Protein AF-A0A8T3VLT1-F1 (afdb_monomer_lite)

pLDDT: mean 76.07, std 15.2, range [39.31, 94.88]

Foldseek 3Di:
DDDDDDDDDDDPVRLVVVVVVLVVVVWDFPDDDPSDTDTHHDDDDPVVVVVVCVVVVVVVVVVVVPDDDDDDDDDDDPPDDDPPDPPPDDDDPDDQPDADPPFRHGHHPPDQAGPVPGHGPDDDPDDDDDDDDDDDDDDDDFDWDADPPPRDTHGLVDQADPVPRHGDCNDDD

InterPro domains:
  IPR025874 Double zinc ribbon [PF12773] (100-165)

Secondary structure (DSSP, 8-state):
---------SSHHHHHHHHHHHHHTTPEEEEEETTEEEEE-----HHHHHHHHHHHHHHHHHHHHTPPP---------S-----------------SEE-TTT--EE-TT-SB-TTT--B----------------------PEEEPTTT--EEETT-SB-TTT--B------

Radius of gyration: 40.89 Å; chains: 1; bounding box: 89×47×94 Å

Sequence (173 aa):
MGINLNVDTKNENEFNQQLQMYLAQGYSMQSNFNGTAILKKKSYSVGVLIILIIFFFPAAIIYYLLASDDVVTIRNINGQPSNNNTNVGATTTESFDSYCEECGHGLFKDSRFCPGCGRDLTEVEDEPIEMESEKTLPAVTEEIIKCKNCGTELSEEYRFCPECGEQLNTGDE

Structure (mmCIF, N/CA/C/O backbone):
data_AF-A0A8T3VLT1-F1
#
_entry.id   AF-A0A8T3VLT1-F1
#
loop_
_atom_site.group_PDB
_atom_site.id
_atom_site.type_symbol
_atom_site.label_atom_id
_atom_site.label_alt_id
_atom_site.label_comp_id
_atom_site.label_asym_id
_atom_site.label_entity_id
_atom_site.label_seq_id
_atom_site.pdbx_PDB_ins_code
_atom_site.Cartn_x
_atom_site.Cartn_y
_atom_site.Cartn_z
_atom_site.occupancy
_atom_site.B_iso_or_equiv
_atom_site.auth_seq_id
_atom_site.auth_comp_id
_atom_site.auth_asym_id
_atom_site.auth_atom_id
_atom_site.pdbx_PDB_model_num
ATOM 1 N N . MET A 1 1 ? -23.714 -8.192 18.622 1.00 53.28 1 MET A N 1
ATOM 2 C CA . MET A 1 1 ? -24.838 -8.089 19.577 1.00 53.28 1 MET A CA 1
ATOM 3 C C . MET A 1 1 ? -24.576 -6.868 20.443 1.00 53.28 1 MET A C 1
ATOM 5 O O . MET A 1 1 ? -23.484 -6.772 20.987 1.00 53.28 1 MET A O 1
ATOM 9 N N . GLY A 1 2 ? -25.483 -5.890 20.462 1.00 62.34 2 GLY A N 1
ATOM 10 C CA . GLY A 1 2 ? -25.355 -4.728 21.347 1.00 62.34 2 GLY A CA 1
ATOM 11 C C . GLY A 1 2 ? -25.834 -5.090 22.750 1.00 62.34 2 GLY A C 1
ATOM 12 O O . GLY A 1 2 ? -26.815 -5.815 22.880 1.00 62.34 2 GLY A O 1
ATOM 13 N N . ILE A 1 3 ? -25.141 -4.609 23.777 1.00 72.12 3 ILE A N 1
ATOM 14 C CA . ILE A 1 3 ? -25.589 -4.691 25.170 1.00 72.12 3 ILE A CA 1
ATOM 15 C C . ILE A 1 3 ? -26.290 -3.380 25.534 1.00 72.12 3 ILE A C 1
ATOM 17 O O . ILE A 1 3 ? -25.760 -2.307 25.253 1.00 72.12 3 ILE A O 1
ATOM 21 N N . ASN A 1 4 ? -27.480 -3.470 26.131 1.00 73.62 4 ASN A N 1
ATOM 22 C CA . ASN A 1 4 ? -28.168 -2.327 26.728 1.00 73.62 4 ASN A CA 1
ATOM 23 C C . ASN A 1 4 ? -27.850 -2.326 28.226 1.00 73.62 4 ASN A C 1
ATOM 25 O O . ASN A 1 4 ? -28.244 -3.247 28.937 1.00 73.62 4 ASN A O 1
ATOM 29 N N . LEU A 1 5 ? -27.105 -1.323 28.682 1.00 78.06 5 LEU A N 1
ATOM 30 C CA . LEU A 1 5 ? -26.783 -1.104 30.090 1.00 78.06 5 LEU A CA 1
ATOM 31 C C . LEU A 1 5 ? -27.583 0.098 30.585 1.00 78.06 5 LEU A C 1
ATOM 33 O O . LEU A 1 5 ? -27.527 1.155 29.959 1.00 78.06 5 LEU A O 1
ATOM 37 N N . ASN A 1 6 ? -28.305 -0.071 31.694 1.00 78.00 6 ASN A N 1
ATOM 38 C CA . ASN A 1 6 ? -28.915 1.038 32.420 1.00 78.00 6 ASN A CA 1
ATOM 39 C C . ASN A 1 6 ? -28.072 1.346 33.659 1.00 78.00 6 ASN A C 1
ATOM 41 O O . ASN A 1 6 ? -27.650 0.424 34.360 1.00 78.00 6 ASN A O 1
ATOM 45 N N . VAL A 1 7 ? -27.804 2.623 33.899 1.00 80.31 7 VAL A N 1
ATOM 46 C CA . VAL A 1 7 ? -26.933 3.093 34.975 1.00 80.31 7 VAL A CA 1
ATOM 47 C C . VAL A 1 7 ? -27.634 4.252 35.665 1.00 80.31 7 VAL A C 1
ATOM 49 O O . VAL A 1 7 ? -27.809 5.309 35.064 1.00 80.31 7 VAL A O 1
ATOM 52 N N . ASP A 1 8 ? -28.027 4.043 36.918 1.00 78.25 8 ASP A N 1
ATOM 53 C CA . ASP A 1 8 ? -28.727 5.042 37.721 1.00 78.25 8 ASP A CA 1
ATOM 54 C C . ASP A 1 8 ? -27.731 5.780 38.630 1.00 78.25 8 ASP A C 1
ATOM 56 O O . ASP A 1 8 ? -26.971 5.153 39.370 1.00 78.25 8 ASP A O 1
ATOM 60 N N . THR A 1 9 ? -27.743 7.114 38.603 1.00 76.06 9 THR A N 1
ATOM 61 C CA . THR A 1 9 ? -26.871 7.971 39.430 1.00 76.06 9 THR A CA 1
ATOM 62 C C . THR A 1 9 ? -27.694 8.787 40.415 1.00 76.06 9 THR A C 1
ATOM 64 O O . THR A 1 9 ? -28.759 9.290 40.057 1.00 76.06 9 THR A O 1
ATOM 67 N N . LYS A 1 10 ? -27.209 8.953 41.650 1.00 77.50 10 LYS A N 1
ATOM 68 C CA . LYS A 1 10 ? -27.974 9.623 42.720 1.00 77.50 10 LYS A CA 1
ATOM 69 C C . LYS A 1 10 ? -27.748 11.139 42.766 1.00 77.50 10 LYS A C 1
ATOM 71 O O . LYS A 1 10 ? -28.543 11.856 43.372 1.00 77.50 10 LYS A O 1
ATOM 76 N N . ASN A 1 11 ? -26.673 11.624 42.139 1.00 79.94 11 ASN A N 1
ATOM 77 C CA . ASN A 1 11 ? -26.186 12.998 42.255 1.00 79.94 11 ASN A CA 1
ATOM 78 C C . ASN A 1 11 ? -25.647 13.496 40.901 1.00 79.94 11 ASN A C 1
ATOM 80 O O . ASN A 1 11 ? -25.074 12.722 40.137 1.00 79.94 11 ASN A O 1
ATOM 84 N N . GLU A 1 12 ? -25.707 14.805 40.645 1.00 80.44 12 GLU A N 1
ATOM 85 C CA . GLU A 1 12 ? -25.235 15.392 39.377 1.00 80.44 12 GLU A CA 1
ATOM 86 C C . GLU A 1 12 ? -23.709 15.300 39.182 1.00 80.44 12 GLU A C 1
ATOM 88 O O . GLU A 1 12 ? -23.218 15.098 38.073 1.00 80.44 12 GLU A O 1
ATOM 93 N N . ASN A 1 13 ? -22.939 15.350 40.272 1.00 83.31 13 ASN A N 1
ATOM 94 C CA . ASN A 1 13 ? -21.488 15.144 40.218 1.00 83.31 13 ASN A CA 1
ATOM 95 C C . ASN A 1 13 ? -21.124 13.703 39.816 1.00 83.31 13 ASN A C 1
ATOM 97 O O . ASN A 1 13 ? -20.195 13.497 39.038 1.00 83.31 13 ASN A O 1
ATOM 101 N N . GLU A 1 14 ? -21.874 12.718 40.319 1.00 83.25 14 GLU A N 1
ATOM 102 C CA . GLU A 1 14 ? -21.673 11.294 40.020 1.00 83.25 14 GLU A CA 1
ATOM 103 C C . GLU A 1 14 ? -22.061 10.989 38.566 1.00 83.25 14 GLU A C 1
ATOM 105 O O . GLU A 1 14 ? -21.312 10.322 37.852 1.00 83.25 14 GLU A O 1
ATOM 110 N N . PHE A 1 15 ? -23.158 11.593 38.091 1.00 83.69 15 PHE A N 1
ATOM 111 C CA . PHE A 1 15 ? -23.566 11.569 36.686 1.00 83.69 15 PHE A CA 1
ATOM 112 C C . PHE A 1 15 ? -22.457 12.067 35.754 1.00 83.69 15 PHE A C 1
ATOM 114 O O . PHE A 1 15 ? -22.054 11.364 34.825 1.00 83.69 15 PHE A O 1
ATOM 121 N N . ASN A 1 16 ? -21.905 13.251 36.032 1.00 83.38 16 ASN A N 1
ATOM 122 C CA . ASN A 1 16 ? -20.854 13.839 35.205 1.00 83.38 16 ASN A CA 1
ATOM 123 C C . ASN A 1 16 ? -19.553 13.022 35.238 1.00 83.38 16 ASN A C 1
ATOM 125 O O . ASN A 1 16 ? -18.906 12.855 34.204 1.00 83.38 16 ASN A O 1
ATOM 129 N N . GLN A 1 17 ? -19.178 12.468 36.393 1.00 86.62 17 GLN A N 1
ATOM 130 C CA . GLN A 1 17 ? -17.991 11.618 36.511 1.00 86.62 17 GLN A CA 1
ATOM 131 C C . GLN A 1 17 ? -18.139 10.319 35.707 1.00 86.62 17 GLN A C 1
ATOM 133 O O . GLN A 1 17 ? -17.232 9.930 34.965 1.00 86.62 17 GLN A O 1
ATOM 138 N N . GLN A 1 18 ? -19.290 9.661 35.821 1.00 84.94 18 GLN A N 1
ATOM 139 C CA . GLN A 1 18 ? -19.550 8.404 35.131 1.00 84.94 18 GLN A CA 1
ATOM 140 C C . GLN A 1 18 ? -19.681 8.604 33.619 1.00 84.94 18 GLN A C 1
ATOM 142 O O . GLN A 1 18 ? -19.172 7.803 32.832 1.00 84.94 18 GLN A O 1
ATOM 147 N N . LEU A 1 19 ? -20.263 9.727 33.204 1.00 85.00 19 LEU A N 1
ATOM 148 C CA . LEU A 1 19 ? -20.313 10.133 31.810 1.00 85.00 19 LEU A CA 1
ATOM 149 C C . LEU A 1 19 ? -18.910 10.284 31.203 1.00 85.00 19 LEU A C 1
ATOM 151 O O . LEU A 1 19 ? -18.628 9.705 30.153 1.00 85.00 19 LEU A O 1
ATOM 155 N N . GLN A 1 20 ? -18.014 11.006 31.883 1.00 85.44 20 GLN A N 1
ATOM 156 C CA . GLN A 1 20 ? -16.623 11.171 31.446 1.00 85.44 20 GLN A CA 1
ATOM 157 C C . GLN A 1 20 ? -15.889 9.825 31.356 1.00 85.44 20 GLN A C 1
ATOM 159 O O . GLN A 1 20 ? -15.142 9.588 30.406 1.00 85.44 20 GLN A O 1
ATOM 164 N N . MET A 1 21 ? -16.152 8.902 32.287 1.00 86.50 21 MET A N 1
ATOM 165 C CA . MET A 1 21 ? -15.582 7.552 32.254 1.00 86.50 21 MET A CA 1
ATOM 166 C C . MET A 1 21 ? -16.024 6.765 31.009 1.00 86.50 21 MET A C 1
ATOM 168 O O . MET A 1 21 ? -15.190 6.144 30.348 1.00 86.50 21 MET A O 1
ATOM 172 N N . TYR A 1 22 ? -17.312 6.791 30.657 1.00 86.19 22 TYR A N 1
ATOM 173 C CA . TYR A 1 22 ? -17.805 6.101 29.460 1.00 86.19 22 TYR A CA 1
ATOM 174 C C . TYR A 1 22 ? -17.318 6.757 28.163 1.00 86.19 22 TYR A C 1
ATOM 176 O O . TYR A 1 22 ? -16.964 6.049 27.216 1.00 86.19 22 TYR A O 1
ATOM 184 N N . LEU A 1 23 ? -17.224 8.088 28.122 1.00 84.75 23 LEU A N 1
ATOM 185 C CA . LEU A 1 23 ? -16.618 8.802 26.995 1.00 84.75 23 LEU A CA 1
ATOM 186 C C . LEU A 1 23 ? -15.147 8.398 26.802 1.00 84.75 23 LEU A C 1
ATOM 188 O O . LEU A 1 23 ? -14.741 8.079 25.684 1.00 84.75 23 LEU A O 1
ATOM 192 N N . ALA A 1 24 ? -14.374 8.292 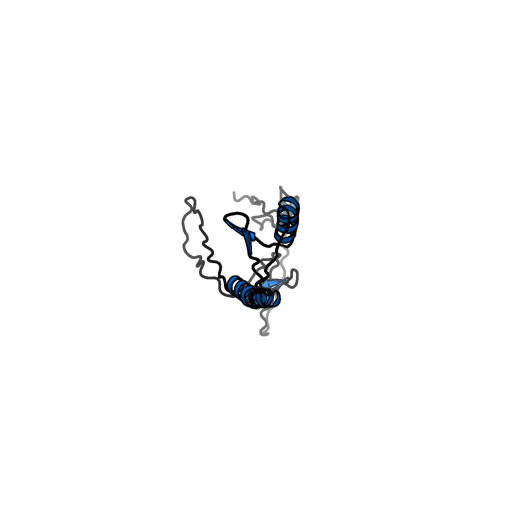27.889 1.00 85.62 24 ALA A N 1
ATOM 193 C CA . ALA A 1 24 ? -12.986 7.821 27.851 1.00 85.62 24 ALA A CA 1
ATOM 194 C C . ALA A 1 24 ? -12.854 6.364 27.362 1.00 85.62 24 ALA A C 1
ATOM 196 O O . ALA A 1 24 ? -11.857 5.998 26.744 1.00 85.62 24 ALA A O 1
ATOM 197 N N . GLN A 1 25 ? -13.879 5.530 27.563 1.00 85.50 25 GLN A N 1
ATOM 198 C CA . GLN A 1 25 ? -13.939 4.163 27.026 1.00 85.50 25 GLN A CA 1
ATOM 199 C C . GLN A 1 25 ? -14.332 4.101 25.536 1.00 85.50 25 GLN A C 1
ATOM 201 O O . GLN A 1 25 ? -14.501 3.003 24.985 1.00 85.50 25 GLN A O 1
ATOM 206 N N . GLY A 1 26 ? -14.488 5.251 24.874 1.00 82.69 26 GLY A N 1
ATOM 207 C CA . GLY A 1 26 ? -14.815 5.357 23.454 1.00 82.69 26 GLY A CA 1
ATOM 208 C C . GLY A 1 26 ? -16.308 5.238 23.145 1.00 82.69 26 GLY A C 1
ATOM 209 O O . GLY A 1 26 ? -16.671 4.919 22.010 1.00 82.69 26 GLY A O 1
ATOM 210 N N . TYR A 1 27 ? -17.184 5.449 24.132 1.00 85.69 27 TYR A N 1
ATOM 211 C CA . TYR A 1 27 ? -18.596 5.694 23.852 1.00 85.69 27 TYR A CA 1
ATOM 212 C C . TYR A 1 27 ? -18.765 7.131 23.351 1.00 85.69 27 TYR A C 1
ATOM 214 O O . TYR A 1 27 ? -18.114 8.050 23.831 1.00 85.69 27 TYR A O 1
ATOM 222 N N . SER A 1 28 ? -19.648 7.329 22.379 1.00 80.50 28 SER A N 1
ATOM 223 C CA . SER A 1 28 ? -20.025 8.650 21.868 1.00 80.50 28 SER A CA 1
ATOM 224 C C . SER A 1 28 ? -21.391 9.057 22.423 1.00 80.50 28 SER A C 1
ATOM 226 O O . SER A 1 28 ? -22.283 8.213 22.537 1.00 80.50 28 SER A O 1
ATOM 228 N N . MET A 1 29 ? -21.552 10.332 22.782 1.00 75.56 29 MET A N 1
ATOM 229 C CA . MET A 1 29 ? -22.831 10.910 23.213 1.00 75.56 29 MET A CA 1
ATOM 230 C C . MET A 1 29 ? -23.750 11.120 22.008 1.00 75.56 29 MET A C 1
ATOM 232 O O . MET A 1 29 ? -23.364 11.808 21.065 1.00 75.56 29 MET A O 1
ATOM 236 N N . GLN A 1 30 ? -24.953 10.536 22.029 1.00 69.50 30 GLN A N 1
ATOM 237 C CA . GLN A 1 30 ? -25.902 10.633 20.910 1.00 69.50 30 GLN A CA 1
ATOM 238 C C . GLN A 1 30 ? -26.943 11.756 21.090 1.00 69.50 30 GLN A C 1
ATOM 240 O O . GLN A 1 30 ? -27.354 12.353 20.100 1.00 69.50 30 GLN A O 1
ATOM 245 N N . SER A 1 31 ? -27.343 12.072 22.328 1.00 62.34 31 SER A N 1
ATOM 246 C CA . SER A 1 31 ? -28.220 13.206 22.678 1.00 62.34 31 SER A CA 1
ATOM 247 C C . SER A 1 31 ? -28.338 13.358 24.201 1.00 62.34 31 SER A C 1
ATOM 249 O O . SER A 1 31 ? -28.307 12.347 24.905 1.00 62.34 31 SER A O 1
ATOM 251 N N . ASN A 1 32 ? -28.527 14.586 24.699 1.00 58.38 32 ASN A N 1
ATOM 252 C CA . ASN A 1 32 ? -28.868 14.870 26.098 1.00 58.38 32 ASN A CA 1
ATOM 253 C C . ASN A 1 32 ? -30.334 15.323 26.167 1.00 58.38 32 ASN A C 1
ATOM 255 O O . ASN A 1 32 ? -30.684 16.352 25.592 1.00 58.38 32 ASN A O 1
ATOM 259 N N . PHE A 1 33 ? -31.181 14.549 26.841 1.00 57.59 33 PHE A N 1
ATOM 260 C CA . PHE A 1 33 ? -32.552 14.944 27.159 1.00 57.59 33 PHE A CA 1
ATOM 261 C C . PHE A 1 33 ? -32.734 14.849 28.677 1.00 57.59 33 PHE A C 1
ATOM 263 O O . PHE A 1 33 ? -32.567 13.768 29.241 1.00 57.59 33 PHE A O 1
ATOM 270 N N . ASN A 1 34 ? -33.068 15.970 29.330 1.00 57.47 34 ASN A N 1
ATOM 271 C CA . ASN A 1 34 ? -33.503 16.049 30.734 1.00 57.47 34 ASN A CA 1
ATOM 272 C C . ASN A 1 34 ? -32.755 15.110 31.707 1.00 57.47 34 ASN A C 1
ATOM 274 O O . ASN A 1 34 ? -33.374 14.293 32.383 1.00 57.47 34 ASN A O 1
ATOM 278 N N . GLY A 1 35 ? -31.423 15.207 31.769 1.00 68.62 35 GLY A N 1
ATOM 279 C CA . GLY A 1 35 ? -30.624 14.455 32.747 1.00 68.62 35 GLY A CA 1
ATOM 280 C C . GLY A 1 35 ? -30.362 12.986 32.393 1.00 68.62 35 GLY A C 1
ATOM 281 O O . GLY A 1 35 ? -29.819 12.256 33.215 1.00 68.62 35 GLY A O 1
ATOM 282 N N . THR A 1 36 ? -30.692 12.542 31.174 1.00 69.31 36 THR A N 1
ATOM 283 C CA . THR A 1 36 ? -30.314 11.216 30.656 1.00 69.31 36 THR A CA 1
ATOM 284 C C . THR A 1 36 ? -29.321 11.349 29.499 1.00 69.31 36 THR A C 1
ATOM 286 O O . THR A 1 36 ? -29.562 12.070 28.527 1.00 69.31 36 THR A O 1
ATOM 289 N N . ALA A 1 37 ? -28.177 10.664 29.605 1.00 76.56 37 ALA A N 1
ATOM 290 C CA . ALA A 1 37 ? -27.141 10.625 28.574 1.00 76.56 37 ALA A CA 1
ATOM 291 C C . ALA A 1 37 ? -27.137 9.262 27.870 1.00 76.56 37 ALA A C 1
ATOM 293 O O . ALA A 1 37 ? -26.837 8.237 28.481 1.00 76.56 37 ALA A O 1
ATOM 294 N N . ILE A 1 38 ? -27.444 9.247 26.568 1.00 77.88 38 ILE A N 1
ATOM 295 C CA . ILE A 1 38 ? -27.388 8.028 25.750 1.00 77.88 38 ILE A CA 1
ATOM 296 C C . ILE A 1 38 ? -25.994 7.909 25.130 1.00 77.88 38 ILE A C 1
ATOM 298 O O . ILE A 1 38 ? -25.588 8.724 24.296 1.00 77.88 38 ILE A O 1
ATOM 302 N N . LEU A 1 39 ? -25.274 6.864 25.534 1.00 81.56 39 LEU A N 1
ATOM 303 C CA . LEU A 1 39 ? -23.901 6.570 25.136 1.00 81.56 39 LEU A CA 1
ATOM 304 C C . LEU A 1 39 ? -23.877 5.382 24.166 1.00 81.56 39 LEU A C 1
ATOM 306 O O . LEU A 1 39 ? -24.342 4.292 24.493 1.00 81.56 39 LEU A O 1
ATOM 310 N N . LYS A 1 40 ? -23.296 5.561 22.974 1.00 81.44 40 LYS A N 1
ATOM 311 C CA . LYS A 1 40 ? -23.188 4.507 21.951 1.00 81.44 40 LYS A CA 1
ATOM 312 C C . LYS A 1 40 ? -21.734 4.258 21.569 1.00 81.44 40 LYS A C 1
ATOM 314 O O . LYS A 1 40 ? -21.032 5.180 21.154 1.00 81.44 40 LYS A O 1
ATOM 319 N N . LYS A 1 41 ? -21.294 3.001 21.639 1.00 83.19 41 LYS A N 1
ATOM 320 C CA . LYS A 1 41 ? -19.976 2.552 21.166 1.00 83.19 41 LYS A CA 1
ATOM 321 C C . LYS A 1 41 ? -20.145 1.637 19.958 1.00 83.19 41 LYS A C 1
ATOM 323 O O . LYS A 1 41 ? -20.906 0.672 20.008 1.00 83.19 41 LYS A O 1
ATOM 328 N N . LYS A 1 42 ? -19.444 1.933 18.861 1.00 81.75 42 LYS A N 1
ATOM 329 C CA . LYS A 1 42 ? -19.347 1.017 17.717 1.00 81.75 42 LYS A CA 1
ATOM 330 C C . LYS A 1 42 ? -18.272 -0.023 18.027 1.00 81.75 42 LYS A C 1
ATOM 332 O O . LYS A 1 42 ? -17.096 0.314 18.106 1.00 81.75 42 LYS A O 1
ATOM 337 N N . SER A 1 43 ? -18.672 -1.274 18.205 1.00 78.31 43 SER A N 1
ATOM 338 C CA . SER A 1 43 ? -17.765 -2.410 18.368 1.00 78.31 43 SER A CA 1
ATOM 339 C C . SER A 1 43 ? -17.586 -3.118 17.026 1.00 78.31 43 SER A C 1
ATOM 341 O O . SER A 1 43 ? -18.430 -3.904 16.602 1.00 78.31 43 SER A O 1
ATOM 343 N N . TYR A 1 44 ? -16.488 -2.812 16.337 1.00 83.12 44 TYR A N 1
ATOM 344 C CA . TYR A 1 44 ? -16.047 -3.570 15.168 1.00 83.12 44 TYR A CA 1
ATOM 345 C C . TYR A 1 44 ? -15.251 -4.799 15.623 1.00 83.12 44 TYR A C 1
ATOM 347 O O . TYR A 1 44 ? -14.469 -4.729 16.571 1.00 83.12 44 TYR A O 1
ATOM 355 N N . SER A 1 45 ? -15.455 -5.939 14.961 1.00 87.69 45 SER A N 1
ATOM 356 C CA . SER A 1 45 ? -14.634 -7.126 15.206 1.00 87.69 45 SER A CA 1
ATOM 357 C C . SER A 1 45 ? -13.283 -6.936 14.530 1.00 87.69 45 SER A C 1
ATOM 359 O O . SER A 1 45 ? -13.218 -6.806 13.306 1.00 87.69 45 SER A O 1
ATOM 361 N N . VAL A 1 46 ? -12.208 -6.943 15.320 1.00 88.44 46 VAL A N 1
ATOM 362 C CA . VAL A 1 46 ? -10.835 -6.834 14.804 1.00 88.44 46 VAL A CA 1
ATOM 363 C C . VAL A 1 46 ? -10.553 -7.945 13.787 1.00 88.44 46 VAL A C 1
ATOM 365 O O . VAL A 1 46 ? -9.945 -7.681 12.757 1.00 88.44 46 VAL A O 1
ATOM 368 N N . GLY A 1 47 ? -11.083 -9.155 14.003 1.00 92.38 47 GLY A N 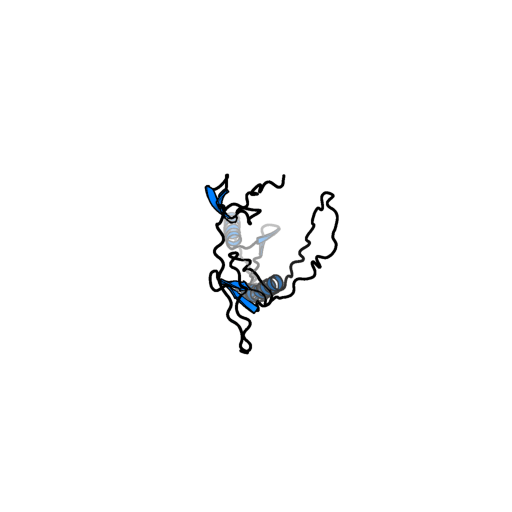1
ATOM 369 C CA . GLY A 1 47 ? -10.952 -10.258 13.047 1.00 92.38 47 GLY A CA 1
ATOM 370 C C . GLY A 1 47 ? -11.595 -9.960 11.689 1.00 92.38 47 GLY A C 1
ATOM 371 O O . GLY A 1 47 ? -10.999 -10.242 10.656 1.00 92.38 47 GLY A O 1
ATOM 372 N N . VAL A 1 48 ? -12.770 -9.320 11.669 1.00 91.00 48 VAL A N 1
ATOM 373 C CA . VAL A 1 48 ? -13.431 -8.919 10.412 1.00 91.00 48 VAL A CA 1
ATOM 374 C C . VAL A 1 48 ? -12.623 -7.839 9.696 1.00 91.00 48 VAL A C 1
ATOM 376 O O . VAL A 1 48 ? -12.464 -7.901 8.481 1.00 91.00 48 VAL A O 1
ATOM 379 N N . LEU A 1 49 ? -12.064 -6.882 10.440 1.00 91.38 49 LEU A N 1
ATOM 380 C CA . LEU A 1 49 ? -11.204 -5.843 9.873 1.00 91.38 49 LEU A CA 1
ATOM 381 C C . LEU A 1 49 ? -9.944 -6.445 9.231 1.00 91.38 49 LEU A C 1
ATOM 383 O O . LEU A 1 49 ? -9.593 -6.069 8.116 1.00 91.38 49 LEU A O 1
ATOM 387 N N . ILE A 1 50 ? -9.313 -7.424 9.886 1.00 93.50 50 ILE A N 1
ATOM 388 C CA . ILE A 1 50 ? -8.148 -8.138 9.345 1.00 93.50 50 ILE A CA 1
ATOM 389 C C . ILE A 1 50 ? -8.513 -8.898 8.065 1.00 93.50 50 ILE A C 1
ATOM 391 O O . ILE A 1 50 ? -7.781 -8.808 7.086 1.00 93.50 50 ILE A O 1
ATOM 395 N N . ILE A 1 51 ? -9.652 -9.599 8.035 1.00 93.75 51 ILE A N 1
ATOM 396 C CA . ILE A 1 51 ? -10.111 -10.328 6.839 1.00 93.75 51 ILE A CA 1
ATOM 397 C C . ILE A 1 51 ? -10.324 -9.373 5.660 1.00 93.75 51 ILE A C 1
ATOM 399 O O . ILE A 1 51 ? -9.917 -9.685 4.543 1.00 93.75 51 ILE A O 1
ATOM 403 N N . LEU A 1 52 ? -10.913 -8.196 5.899 1.00 92.31 52 LEU A N 1
ATOM 404 C CA . LEU A 1 52 ? -11.069 -7.186 4.852 1.00 92.31 52 LEU A CA 1
ATOM 405 C C . LEU A 1 52 ? -9.704 -6.724 4.332 1.00 92.31 52 LEU A C 1
ATOM 407 O O . LEU A 1 52 ? -9.487 -6.721 3.127 1.00 92.31 52 LEU A O 1
ATOM 411 N N . ILE A 1 53 ? -8.745 -6.417 5.206 1.00 93.25 53 ILE A N 1
ATOM 412 C CA . ILE A 1 53 ? -7.399 -6.034 4.755 1.00 93.25 53 ILE A CA 1
ATOM 413 C C . ILE A 1 53 ? -6.755 -7.171 3.949 1.00 93.25 53 ILE A C 1
ATOM 415 O O . ILE A 1 53 ? -6.271 -6.929 2.852 1.00 93.25 53 ILE A O 1
ATOM 419 N N . ILE A 1 54 ? -6.811 -8.416 4.424 1.00 94.88 54 ILE A N 1
ATOM 420 C CA . ILE A 1 54 ? -6.217 -9.570 3.729 1.00 94.88 54 ILE A CA 1
ATOM 421 C C . ILE A 1 54 ? -6.869 -9.830 2.371 1.00 94.88 54 ILE A C 1
ATOM 423 O O . ILE A 1 54 ? -6.201 -10.354 1.495 1.00 94.88 54 ILE A O 1
ATOM 427 N N . PHE A 1 55 ? -8.137 -9.488 2.162 1.00 92.56 55 PHE A N 1
ATOM 428 C CA . PHE A 1 55 ? -8.786 -9.687 0.865 1.00 92.56 55 PHE A CA 1
ATOM 429 C C . PHE A 1 55 ? -8.526 -8.523 -0.101 1.00 92.56 55 PHE A C 1
ATOM 431 O O . PHE A 1 55 ? -8.222 -8.729 -1.274 1.00 92.56 55 PHE A O 1
ATOM 438 N N . PHE A 1 56 ? -8.603 -7.289 0.398 1.00 93.50 56 PHE A N 1
ATOM 439 C CA . PHE A 1 56 ? -8.487 -6.088 -0.428 1.00 93.50 56 PHE A CA 1
ATOM 440 C C . PHE A 1 56 ? -7.037 -5.696 -0.729 1.00 93.50 56 PHE A C 1
ATOM 442 O O . PHE A 1 56 ? -6.761 -5.194 -1.814 1.00 93.50 56 PHE A O 1
ATOM 449 N N . PHE A 1 57 ? -6.100 -5.944 0.186 1.00 94.44 57 PHE A N 1
ATOM 450 C CA . PHE A 1 57 ? -4.686 -5.619 -0.006 1.00 94.44 57 PHE A CA 1
ATOM 451 C C . PHE A 1 57 ? -4.025 -6.419 -1.145 1.00 94.44 57 PHE A C 1
ATOM 453 O O . PHE A 1 57 ? -3.422 -5.792 -2.012 1.00 94.44 57 PHE A O 1
ATOM 460 N N . PRO A 1 58 ? -4.168 -7.758 -1.248 1.00 94.69 58 PRO A N 1
ATOM 461 C CA . PRO A 1 58 ? -3.635 -8.496 -2.389 1.00 94.69 58 PRO A CA 1
ATOM 462 C C . PRO A 1 58 ? -4.373 -8.158 -3.682 1.00 94.69 58 PRO A C 1
ATOM 464 O O . PRO A 1 58 ? -3.728 -8.075 -4.716 1.00 94.69 58 PRO A O 1
ATOM 467 N N . ALA A 1 59 ? -5.684 -7.895 -3.645 1.00 93.31 59 ALA A N 1
ATOM 468 C CA . ALA A 1 59 ? -6.413 -7.444 -4.831 1.00 93.31 59 ALA A CA 1
ATOM 469 C C . ALA A 1 59 ? -5.886 -6.091 -5.344 1.00 93.31 59 ALA A C 1
ATOM 471 O O . ALA A 1 59 ? -5.698 -5.925 -6.545 1.00 93.31 59 ALA A O 1
ATOM 472 N N . ALA A 1 60 ? -5.587 -5.149 -4.442 1.00 94.06 60 ALA A N 1
ATOM 473 C CA . ALA A 1 60 ? -4.986 -3.862 -4.786 1.00 94.06 60 ALA A CA 1
ATOM 474 C C . ALA A 1 60 ? -3.554 -4.012 -5.321 1.00 94.06 60 ALA A C 1
ATOM 476 O O . ALA A 1 60 ? -3.198 -3.354 -6.295 1.00 94.06 60 ALA A O 1
ATOM 477 N N . ILE A 1 61 ? -2.750 -4.902 -4.725 1.00 94.44 61 ILE A N 1
ATOM 478 C CA . ILE A 1 61 ? -1.405 -5.222 -5.224 1.00 94.44 61 ILE A CA 1
ATOM 479 C C . ILE A 1 61 ? -1.489 -5.821 -6.629 1.00 94.44 61 ILE A C 1
ATOM 481 O O . ILE A 1 61 ? -0.796 -5.355 -7.524 1.00 94.44 61 ILE A O 1
ATOM 485 N N . ILE A 1 62 ? -2.355 -6.813 -6.844 1.00 94.12 62 ILE A N 1
ATOM 486 C CA . ILE A 1 62 ? -2.550 -7.443 -8.156 1.00 94.12 62 ILE A CA 1
ATOM 487 C C . ILE A 1 62 ? -3.015 -6.405 -9.181 1.00 94.12 62 ILE A C 1
ATOM 489 O O . ILE A 1 62 ? -2.482 -6.365 -10.282 1.00 94.12 62 ILE A O 1
ATOM 493 N N . TYR A 1 63 ? -3.959 -5.533 -8.819 1.00 94.44 63 TYR A N 1
ATOM 494 C CA . TYR A 1 63 ? -4.412 -4.441 -9.682 1.00 94.44 63 TYR A CA 1
ATOM 495 C C . TYR A 1 63 ? -3.267 -3.501 -10.082 1.00 94.44 63 TYR A C 1
ATOM 497 O O . TYR A 1 63 ? -3.149 -3.153 -11.251 1.00 94.44 63 TYR A O 1
ATOM 505 N N . TYR A 1 64 ? -2.408 -3.121 -9.131 1.00 93.81 64 TYR A N 1
ATOM 506 C CA . TYR A 1 64 ? -1.251 -2.269 -9.405 1.00 93.81 64 TYR A CA 1
ATOM 507 C C . TYR A 1 64 ? -0.212 -2.969 -10.289 1.00 93.81 64 TYR A C 1
ATOM 509 O O . TYR A 1 64 ? 0.307 -2.359 -11.212 1.00 93.81 64 TYR A O 1
ATOM 517 N N . LEU A 1 65 ? 0.053 -4.258 -10.055 1.00 92.88 65 LEU A N 1
ATOM 518 C CA . LEU A 1 65 ? 0.970 -5.048 -10.886 1.00 92.88 65 LEU A CA 1
ATOM 519 C C . LEU A 1 65 ? 0.442 -5.290 -12.307 1.00 92.88 65 LEU A C 1
ATOM 521 O O . LEU A 1 65 ? 1.231 -5.520 -13.215 1.00 92.88 65 LEU A O 1
ATOM 525 N N . LEU A 1 66 ? -0.878 -5.262 -12.497 1.00 92.75 66 LEU A N 1
ATOM 526 C CA . LEU A 1 66 ? -1.519 -5.359 -13.810 1.00 92.75 66 LEU A CA 1
ATOM 527 C C . LEU A 1 66 ? -1.668 -3.998 -14.506 1.00 92.75 66 LEU A C 1
ATOM 529 O O . LEU A 1 66 ? -2.122 -3.954 -15.651 1.00 92.75 66 LEU A O 1
ATOM 533 N N . ALA A 1 67 ? -1.316 -2.893 -13.843 1.00 90.94 67 ALA A N 1
ATOM 534 C CA . ALA A 1 67 ? -1.316 -1.586 -14.479 1.00 90.94 67 ALA A CA 1
ATOM 535 C C . ALA A 1 67 ? -0.243 -1.564 -15.578 1.00 90.94 67 ALA A C 1
ATOM 537 O O . ALA A 1 67 ? 0.911 -1.907 -15.340 1.00 90.94 67 ALA A O 1
ATOM 538 N N . SER A 1 68 ? -0.647 -1.207 -16.796 1.00 87.38 68 SER A N 1
ATOM 539 C CA . SER A 1 68 ? 0.260 -1.030 -17.932 1.00 87.38 68 SER A CA 1
ATOM 540 C C . SER A 1 68 ? 0.568 0.454 -18.108 1.00 87.38 68 SER A C 1
ATOM 542 O O . SER A 1 68 ? -0.336 1.281 -17.976 1.00 87.38 68 SER A O 1
ATOM 544 N N . ASP A 1 69 ? 1.825 0.776 -18.408 1.00 84.25 69 ASP A N 1
ATOM 545 C CA . ASP A 1 69 ? 2.278 2.150 -18.618 1.00 84.25 69 ASP A CA 1
ATOM 546 C C . ASP A 1 69 ? 2.220 2.523 -20.108 1.00 84.25 69 ASP A C 1
ATOM 548 O O . ASP A 1 69 ? 2.911 1.930 -20.938 1.00 84.25 69 ASP A O 1
ATOM 552 N N . ASP A 1 70 ? 1.432 3.545 -20.448 1.00 83.81 70 ASP A N 1
ATOM 553 C CA . ASP A 1 70 ? 1.413 4.133 -21.790 1.00 83.81 70 ASP A CA 1
ATOM 554 C C . ASP A 1 70 ? 2.526 5.185 -21.910 1.00 83.81 70 ASP A C 1
ATOM 556 O O . ASP A 1 70 ? 2.429 6.296 -21.379 1.00 83.81 70 ASP A O 1
ATOM 560 N N . VAL A 1 71 ? 3.604 4.853 -22.624 1.00 79.31 71 VAL A N 1
ATOM 561 C CA . VAL A 1 71 ? 4.716 5.780 -22.883 1.00 79.31 71 VAL A CA 1
ATOM 562 C C . VAL A 1 71 ? 4.535 6.500 -24.221 1.00 79.31 71 VAL A C 1
ATOM 564 O O . VAL A 1 71 ? 4.505 5.887 -25.285 1.00 79.31 71 VAL A O 1
ATOM 567 N N . VAL A 1 72 ? 4.446 7.833 -24.184 1.00 86.81 72 VAL A N 1
ATOM 568 C CA . VAL A 1 72 ? 4.378 8.684 -25.384 1.00 86.81 72 VAL A CA 1
ATOM 569 C C . VAL A 1 72 ? 5.709 9.407 -25.567 1.00 86.81 72 VAL A C 1
ATOM 571 O O . VAL A 1 72 ? 6.068 10.286 -24.784 1.00 86.81 72 VAL A O 1
ATOM 574 N N . THR A 1 73 ? 6.445 9.071 -26.626 1.00 76.88 73 THR A N 1
ATOM 575 C CA . THR A 1 73 ? 7.706 9.743 -26.968 1.00 76.88 73 THR A CA 1
ATOM 576 C C . THR A 1 73 ? 7.461 10.887 -27.950 1.00 76.88 73 THR A C 1
ATOM 578 O O . THR A 1 73 ? 7.203 10.655 -29.131 1.00 76.88 73 THR A O 1
ATOM 581 N N . ILE A 1 74 ? 7.576 12.133 -27.485 1.00 83.44 74 ILE A N 1
ATOM 582 C CA . ILE A 1 74 ? 7.503 13.330 -28.337 1.00 83.44 74 ILE A CA 1
ATOM 583 C C . ILE A 1 74 ? 8.931 13.766 -28.671 1.00 83.44 74 ILE A C 1
ATOM 585 O O . ILE A 1 74 ? 9.705 14.101 -27.776 1.00 83.44 74 ILE A O 1
ATOM 589 N N . ARG A 1 75 ? 9.295 13.776 -29.957 1.00 77.62 75 ARG A N 1
ATOM 590 C CA . ARG A 1 75 ? 10.597 14.283 -30.421 1.00 77.62 75 ARG A CA 1
ATOM 591 C C . ARG A 1 75 ? 10.400 15.623 -31.122 1.00 77.62 75 ARG A C 1
ATOM 593 O O . ARG A 1 75 ? 9.565 15.737 -32.014 1.00 77.62 75 ARG A O 1
ATOM 600 N N . ASN A 1 76 ? 11.173 16.629 -30.719 1.00 75.38 76 ASN A N 1
ATOM 601 C CA . ASN A 1 76 ? 11.219 17.919 -31.398 1.00 75.38 76 ASN A CA 1
ATOM 602 C C . ASN A 1 76 ? 12.269 17.859 -32.518 1.00 75.38 76 ASN A C 1
ATOM 604 O O . ASN A 1 76 ? 13.463 17.742 -32.248 1.00 75.38 76 ASN A O 1
ATOM 608 N N . ILE A 1 77 ? 11.816 17.934 -33.769 1.00 73.62 77 ILE A N 1
ATOM 609 C CA . ILE A 1 77 ? 12.678 18.099 -34.938 1.00 73.62 77 ILE A CA 1
ATOM 610 C C . ILE A 1 77 ? 12.785 19.592 -35.258 1.00 73.62 77 ILE A C 1
ATOM 612 O O . ILE A 1 77 ? 11.988 20.140 -36.014 1.00 73.62 77 ILE A O 1
ATOM 616 N N . ASN A 1 78 ? 13.770 20.272 -34.670 1.00 67.25 78 ASN A N 1
ATOM 617 C CA . ASN A 1 78 ? 14.065 21.675 -34.973 1.00 67.25 78 ASN A CA 1
ATOM 618 C C . ASN A 1 78 ? 14.622 21.820 -36.411 1.00 67.25 78 ASN A C 1
ATOM 620 O O . ASN A 1 78 ? 15.807 22.069 -36.604 1.00 67.25 78 ASN A O 1
ATOM 624 N N . GLY A 1 79 ? 13.774 21.636 -37.429 1.00 67.56 79 GLY A N 1
ATOM 625 C CA . GLY A 1 79 ? 14.035 22.005 -38.825 1.00 67.56 79 GLY A CA 1
ATOM 626 C C . GLY A 1 79 ? 15.027 21.147 -39.622 1.00 67.56 79 GLY A C 1
ATOM 627 O O . GLY A 1 79 ? 15.438 21.579 -40.695 1.00 67.56 79 GLY A O 1
ATOM 628 N N . GLN A 1 80 ? 15.416 19.955 -39.158 1.00 55.94 80 GLN A N 1
ATOM 629 C CA . GLN A 1 80 ? 16.341 19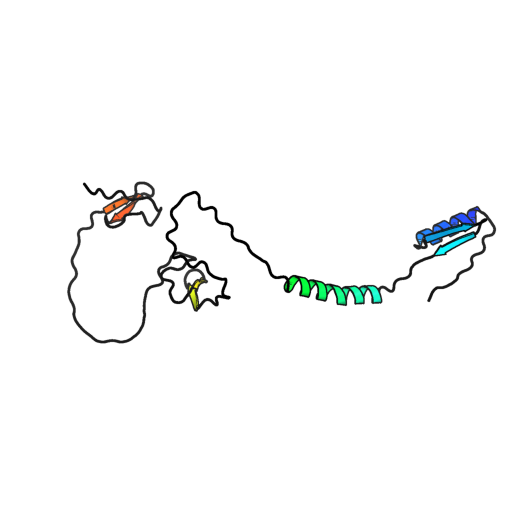.071 -39.889 1.00 55.94 80 GLN A CA 1
ATOM 630 C C . GLN A 1 80 ? 15.581 18.148 -40.873 1.00 55.94 80 GLN A C 1
ATOM 632 O O . GLN A 1 80 ? 14.509 17.651 -40.513 1.00 55.94 80 GLN A O 1
ATOM 637 N N . PRO A 1 81 ? 16.076 17.917 -42.110 1.00 56.81 81 PRO A N 1
ATOM 638 C CA . PRO A 1 81 ? 15.344 17.166 -43.128 1.00 56.81 81 PRO A CA 1
ATOM 639 C C . PRO A 1 81 ? 15.182 15.694 -42.734 1.00 56.81 81 PRO A C 1
ATOM 641 O O . PRO A 1 81 ? 16.134 15.025 -42.343 1.00 56.81 81 PRO A O 1
ATOM 644 N N . SER A 1 82 ? 13.948 15.206 -42.849 1.00 60.88 82 SER A N 1
ATOM 645 C CA . SER A 1 82 ? 13.550 13.832 -42.556 1.00 60.88 82 SER A CA 1
ATOM 646 C C . SER A 1 82 ? 14.018 12.908 -43.690 1.00 60.88 82 SER A C 1
ATOM 648 O O . SER A 1 82 ? 13.416 12.880 -44.764 1.00 60.88 82 SER A O 1
ATOM 650 N N . ASN A 1 83 ? 15.119 12.178 -43.491 1.00 60.75 83 ASN A N 1
ATOM 651 C CA . ASN A 1 83 ? 15.425 10.987 -44.281 1.00 60.75 83 ASN A CA 1
ATOM 652 C C . ASN A 1 83 ? 14.705 9.792 -43.639 1.00 60.75 83 ASN A C 1
ATOM 654 O O . ASN A 1 83 ? 15.141 9.197 -42.655 1.00 60.75 83 ASN A O 1
ATOM 658 N N . ASN A 1 84 ? 13.518 9.525 -44.175 1.00 65.69 84 ASN A N 1
ATOM 659 C CA . ASN A 1 84 ? 12.541 8.579 -43.653 1.00 65.69 84 ASN A CA 1
ATOM 660 C C . ASN A 1 84 ? 12.956 7.133 -43.935 1.00 65.69 84 ASN A C 1
ATOM 662 O O . ASN A 1 84 ? 12.496 6.534 -44.905 1.00 65.69 84 ASN A O 1
ATOM 666 N N . ASN A 1 85 ? 13.792 6.555 -43.080 1.00 62.41 85 ASN A N 1
ATOM 667 C CA . ASN A 1 85 ? 14.007 5.107 -43.063 1.00 62.41 85 ASN A CA 1
ATOM 668 C C . ASN A 1 85 ? 14.466 4.577 -41.699 1.00 62.41 85 ASN A C 1
ATOM 670 O O . ASN A 1 85 ? 15.119 3.543 -41.607 1.00 62.41 85 ASN A O 1
ATOM 674 N N . THR A 1 86 ? 14.044 5.225 -40.614 1.00 55.84 86 THR A N 1
ATOM 675 C CA . THR A 1 86 ? 14.075 4.599 -39.289 1.00 55.84 86 THR A CA 1
ATOM 676 C C . THR A 1 86 ? 12.651 4.222 -38.908 1.00 55.84 86 THR A C 1
ATOM 678 O O . THR A 1 86 ? 11.878 5.050 -38.427 1.00 55.84 86 THR A O 1
ATOM 681 N N . ASN A 1 87 ? 12.295 2.964 -39.170 1.00 58.94 87 ASN A N 1
ATOM 682 C CA . ASN A 1 87 ? 11.114 2.330 -38.598 1.00 58.94 87 ASN A CA 1
ATOM 683 C C . ASN A 1 87 ? 11.310 2.267 -37.079 1.00 58.94 87 ASN A C 1
ATOM 685 O O . ASN A 1 87 ? 11.841 1.296 -36.555 1.00 58.94 87 ASN A O 1
ATOM 689 N N . VAL A 1 88 ? 10.916 3.322 -36.365 1.00 59.78 88 VAL A N 1
ATOM 690 C CA . VAL A 1 88 ? 10.798 3.289 -34.903 1.00 59.78 88 VAL A CA 1
ATOM 691 C C . VAL A 1 88 ? 9.437 2.674 -34.595 1.00 59.78 88 VAL A C 1
ATOM 693 O O . VAL A 1 88 ? 8.469 3.358 -34.272 1.00 59.78 88 VAL A O 1
ATOM 696 N N . GLY A 1 89 ? 9.355 1.370 -34.842 1.00 53.16 89 GLY A N 1
ATOM 697 C CA . GLY A 1 89 ? 8.207 0.535 -34.549 1.00 53.16 89 GLY A CA 1
ATOM 698 C C . GLY A 1 89 ? 8.499 -0.322 -33.328 1.00 53.16 89 GLY A C 1
ATOM 699 O O . GLY A 1 89 ? 9.467 -1.064 -33.333 1.00 53.16 89 GLY A O 1
ATOM 700 N N . ALA A 1 90 ? 7.612 -0.200 -32.343 1.00 42.53 90 ALA A N 1
ATOM 701 C CA . ALA A 1 90 ? 7.201 -1.231 -31.397 1.00 42.53 90 ALA A CA 1
ATOM 702 C C . ALA A 1 90 ? 8.280 -1.912 -30.534 1.00 42.53 90 ALA A C 1
ATOM 704 O O . ALA A 1 90 ? 9.095 -2.701 -30.987 1.00 42.53 90 ALA A O 1
ATOM 705 N N . THR A 1 91 ? 8.137 -1.701 -29.228 1.00 45.50 91 THR A N 1
ATOM 706 C CA . THR A 1 91 ? 8.539 -2.622 -28.167 1.00 45.50 91 THR A CA 1
ATOM 707 C C . THR A 1 91 ? 8.047 -4.039 -28.476 1.00 45.50 91 THR A C 1
ATOM 709 O O . THR A 1 91 ? 6.905 -4.394 -28.182 1.00 45.50 91 THR A O 1
ATOM 712 N N . THR A 1 92 ? 8.906 -4.862 -29.059 1.00 42.00 92 THR A N 1
ATOM 713 C CA . THR A 1 92 ? 8.852 -6.310 -28.900 1.00 42.00 92 THR A CA 1
ATOM 714 C C . THR A 1 92 ? 9.529 -6.656 -27.581 1.00 42.00 92 THR A C 1
ATOM 716 O O . THR A 1 92 ? 10.489 -6.018 -27.153 1.00 42.00 92 THR A O 1
ATOM 719 N N . THR A 1 93 ? 8.974 -7.632 -26.874 1.00 49.12 93 THR A N 1
ATOM 720 C CA . THR A 1 93 ? 9.615 -8.284 -25.734 1.00 49.12 93 THR A CA 1
ATOM 721 C C . THR A 1 93 ? 10.865 -8.980 -26.261 1.00 49.12 93 THR A C 1
ATOM 723 O O . THR A 1 93 ? 10.805 -10.139 -26.659 1.00 49.12 93 THR A O 1
ATOM 726 N N . GLU A 1 94 ? 11.968 -8.246 -26.379 1.00 55.34 94 GLU A N 1
ATOM 727 C CA . GLU A 1 94 ? 13.160 -8.777 -27.026 1.00 55.34 94 GLU A CA 1
ATOM 728 C C . GLU A 1 94 ? 13.949 -9.582 -26.000 1.00 55.34 94 GLU A C 1
ATOM 730 O O . GLU A 1 94 ? 14.631 -9.051 -25.123 1.00 55.34 94 GLU A O 1
ATOM 735 N N . SER A 1 95 ? 13.786 -10.902 -26.073 1.00 71.69 95 SER A N 1
ATOM 736 C CA . SER A 1 95 ? 14.764 -11.825 -25.522 1.00 71.69 95 SER A CA 1
ATOM 737 C C . SER A 1 95 ? 16.088 -11.572 -26.234 1.00 71.69 95 SER A C 1
ATOM 739 O O . SER A 1 95 ? 16.157 -11.709 -27.452 1.00 71.69 95 SER A O 1
ATOM 741 N N . PHE A 1 96 ? 17.118 -11.199 -25.482 1.00 75.44 96 PHE A N 1
ATOM 742 C CA . PHE A 1 96 ? 18.471 -11.080 -26.011 1.00 75.44 96 PHE A CA 1
ATOM 743 C C . PHE A 1 96 ? 18.960 -12.450 -26.494 1.00 75.44 96 PHE A C 1
ATOM 745 O O . PHE A 1 96 ? 18.776 -13.451 -25.796 1.00 75.44 96 PHE A O 1
ATOM 752 N N . ASP A 1 97 ? 19.570 -12.489 -27.677 1.00 86.38 97 ASP A N 1
ATOM 753 C CA . ASP A 1 97 ? 20.093 -13.721 -28.275 1.00 86.38 97 ASP A CA 1
ATOM 754 C C . ASP A 1 97 ? 21.352 -14.204 -27.540 1.00 86.38 97 ASP A C 1
ATOM 756 O O . ASP A 1 97 ? 21.586 -15.405 -27.402 1.00 86.38 97 ASP A O 1
ATOM 760 N N . SER A 1 98 ? 22.161 -13.266 -27.041 1.00 88.06 98 SER A N 1
ATOM 761 C CA . SER A 1 98 ? 23.365 -13.550 -26.260 1.00 88.06 98 SER A CA 1
ATOM 762 C C . SER A 1 98 ? 23.709 -12.400 -25.307 1.00 88.06 98 SER A C 1
ATOM 764 O O . SER A 1 98 ? 23.011 -11.388 -25.243 1.00 88.06 98 SER A O 1
ATOM 766 N N . TYR A 1 99 ? 24.773 -12.563 -24.521 1.00 91.19 99 TYR A N 1
ATOM 767 C CA . TYR A 1 99 ? 25.293 -11.530 -23.626 1.00 91.19 99 TYR A CA 1
ATOM 768 C C . TYR A 1 99 ? 26.764 -11.279 -23.933 1.00 91.19 99 TYR A C 1
ATOM 770 O O . TYR A 1 99 ? 27.511 -12.204 -24.240 1.00 91.19 99 TYR A O 1
ATOM 778 N N . CYS A 1 100 ? 27.186 -10.024 -23.823 1.00 90.75 100 CYS A N 1
ATOM 779 C CA . CYS A 1 100 ? 28.573 -9.636 -24.007 1.00 90.75 100 CYS A CA 1
ATOM 780 C C . CYS A 1 100 ? 29.452 -10.251 -22.914 1.00 90.75 100 CYS A C 1
ATOM 782 O O . CYS A 1 100 ? 29.204 -10.042 -21.727 1.00 90.75 100 CYS A O 1
ATOM 784 N N . GLU A 1 101 ? 30.517 -10.942 -23.309 1.00 88.19 101 GLU A N 1
ATOM 785 C CA . GLU A 1 101 ? 31.434 -11.606 -22.376 1.00 88.19 101 GLU A CA 1
ATOM 786 C C . GLU A 1 101 ? 32.261 -10.626 -21.531 1.00 88.19 101 GLU A C 1
ATOM 788 O O . GLU A 1 101 ? 32.693 -10.976 -20.435 1.00 88.19 101 GLU A O 1
ATOM 793 N N . GLU A 1 102 ? 32.459 -9.389 -21.999 1.00 87.81 102 GLU A N 1
ATOM 794 C CA . GLU A 1 102 ? 33.249 -8.397 -21.259 1.00 87.81 102 GLU A CA 1
ATOM 795 C C . GLU A 1 102 ? 32.442 -7.583 -20.248 1.00 87.81 102 GLU A C 1
ATOM 797 O O . GLU A 1 102 ? 32.961 -7.232 -19.190 1.00 87.81 102 GLU A O 1
ATOM 802 N N . CYS A 1 103 ? 31.183 -7.256 -20.550 1.00 91.50 103 CYS A N 1
ATOM 803 C CA . CYS A 1 103 ? 30.386 -6.355 -19.708 1.00 91.50 103 CYS A CA 1
ATOM 804 C C . CYS A 1 103 ? 29.021 -6.912 -19.287 1.00 91.50 103 CYS A C 1
ATOM 806 O O . CYS A 1 103 ? 28.334 -6.292 -18.476 1.00 91.50 103 CYS A O 1
ATOM 808 N N . GLY A 1 104 ? 28.609 -8.062 -19.826 1.00 88.56 104 GLY A N 1
ATOM 809 C CA . GLY A 1 104 ? 27.331 -8.704 -19.518 1.00 88.56 104 GLY A CA 1
ATOM 810 C C . GLY A 1 104 ? 26.104 -8.037 -20.146 1.00 88.56 104 GLY A C 1
ATOM 811 O O . GLY A 1 104 ? 24.983 -8.384 -19.785 1.00 88.56 104 GLY A O 1
ATOM 812 N N . HIS A 1 105 ? 26.276 -7.076 -21.060 1.00 91.25 105 HIS A N 1
ATOM 813 C CA . HIS A 1 105 ? 25.154 -6.420 -21.737 1.00 91.25 105 HIS A CA 1
ATOM 814 C C . HIS A 1 105 ? 24.472 -7.365 -22.739 1.00 91.25 105 HIS A C 1
ATOM 816 O O . HIS A 1 105 ? 25.157 -8.134 -23.408 1.00 91.25 105 HIS A O 1
ATOM 822 N N . GLY A 1 106 ? 23.143 -7.309 -22.853 1.00 89.25 106 GLY A N 1
ATOM 823 C CA . GLY A 1 106 ? 22.383 -8.144 -23.790 1.00 89.25 106 GLY A CA 1
ATOM 824 C C . GLY A 1 106 ? 22.638 -7.764 -25.252 1.00 89.25 106 GLY A C 1
ATOM 825 O O . GLY A 1 106 ? 22.673 -6.583 -25.592 1.00 89.25 106 GLY A O 1
ATOM 826 N N . LEU A 1 107 ? 22.832 -8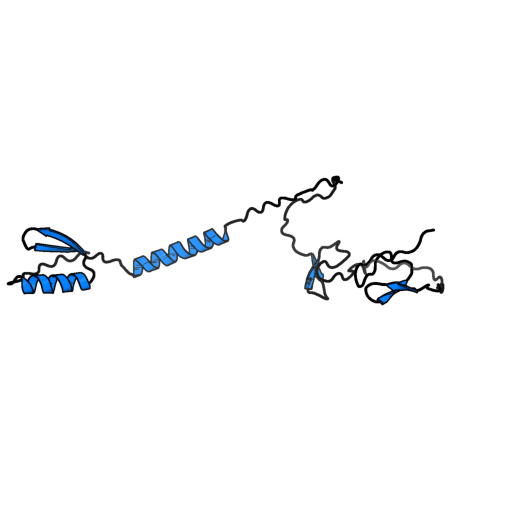.761 -26.108 1.00 89.44 107 LEU A N 1
ATOM 827 C CA . LEU A 1 107 ? 23.180 -8.618 -27.518 1.00 89.44 107 LEU A CA 1
ATOM 828 C C . LEU A 1 107 ? 22.094 -9.222 -28.411 1.00 89.44 107 LEU A C 1
ATOM 830 O O . LEU A 1 107 ? 21.440 -10.202 -28.049 1.00 89.44 107 LEU A O 1
ATOM 834 N N . PHE A 1 108 ? 21.946 -8.640 -29.598 1.00 86.25 108 PHE A N 1
ATOM 835 C CA . PHE A 1 108 ? 21.082 -9.136 -30.669 1.00 86.25 108 PHE A CA 1
ATOM 836 C C . PHE A 1 108 ? 21.920 -9.821 -31.747 1.00 86.25 108 PHE A C 1
ATOM 838 O O . PHE A 1 108 ? 23.074 -9.431 -31.954 1.00 86.25 108 PHE A O 1
ATOM 845 N N . LYS A 1 109 ? 21.333 -10.787 -32.460 1.00 77.25 109 LYS A N 1
ATOM 846 C CA . LYS A 1 109 ? 22.004 -11.643 -33.455 1.00 77.25 109 LYS A CA 1
ATOM 847 C C . LYS A 1 109 ? 22.832 -10.905 -34.522 1.00 77.25 109 LYS A C 1
ATOM 849 O O . LYS A 1 109 ? 23.823 -11.455 -34.979 1.00 77.25 109 LYS A O 1
ATOM 854 N N . ASP A 1 110 ? 22.494 -9.652 -34.833 1.00 77.00 110 ASP A N 1
ATOM 855 C CA . ASP A 1 110 ? 23.162 -8.848 -35.871 1.00 77.00 110 ASP A CA 1
ATOM 856 C C . ASP A 1 110 ? 23.958 -7.649 -35.302 1.00 77.00 110 ASP A C 1
ATOM 858 O O . ASP A 1 110 ? 24.255 -6.672 -35.998 1.00 77.00 110 ASP A O 1
ATOM 862 N N . SER A 1 111 ? 24.287 -7.681 -34.006 1.00 78.00 111 SER A N 1
ATOM 863 C CA . SER A 1 111 ? 25.029 -6.601 -33.345 1.00 78.00 111 SER A CA 1
ATOM 864 C C . SER A 1 111 ? 26.504 -6.656 -33.733 1.00 78.00 111 SER A C 1
ATOM 866 O O . SER A 1 111 ? 27.236 -7.506 -33.243 1.00 78.00 111 SER A O 1
ATOM 868 N N . ARG A 1 112 ? 26.972 -5.715 -34.561 1.00 86.56 112 ARG A N 1
ATOM 869 C CA . ARG A 1 112 ? 28.407 -5.586 -34.878 1.00 86.56 112 ARG A CA 1
ATOM 870 C C . ARG A 1 112 ? 29.240 -5.101 -33.690 1.00 86.56 112 ARG A C 1
ATOM 872 O O . ARG A 1 112 ? 30.384 -5.495 -33.543 1.00 86.56 112 ARG A O 1
ATOM 879 N N . PHE A 1 113 ? 28.668 -4.256 -32.837 1.00 91.44 113 PHE A N 1
ATOM 880 C CA . PHE A 1 113 ? 29.331 -3.732 -31.645 1.00 91.44 113 PHE A CA 1
ATOM 881 C C . PHE A 1 113 ? 28.431 -3.905 -30.425 1.00 91.44 113 PHE A C 1
ATOM 883 O O . PHE A 1 113 ? 27.211 -3.761 -30.519 1.00 91.44 113 PHE A O 1
ATOM 890 N N . CYS A 1 114 ? 29.032 -4.164 -29.266 1.00 92.06 114 CYS A N 1
ATOM 891 C CA . CYS A 1 114 ? 28.322 -4.217 -27.998 1.00 92.06 114 CYS A CA 1
ATOM 892 C C . CYS A 1 114 ? 27.827 -2.811 -27.606 1.00 92.06 114 CYS A C 1
ATOM 894 O O . CYS A 1 114 ? 28.654 -1.921 -27.401 1.00 92.06 114 CYS A O 1
ATOM 896 N N . PRO A 1 115 ? 26.516 -2.585 -27.405 1.00 86.69 115 PRO A N 1
ATOM 897 C CA . PRO A 1 115 ? 25.998 -1.273 -27.009 1.00 86.69 115 PRO A CA 1
ATOM 898 C C . PRO A 1 115 ? 26.345 -0.895 -25.558 1.00 86.69 115 PRO A C 1
ATOM 900 O O . PRO A 1 115 ? 26.206 0.265 -25.178 1.00 86.69 115 PRO A O 1
ATOM 903 N N . GLY A 1 116 ? 26.799 -1.856 -24.745 1.00 88.19 116 GLY A N 1
ATOM 904 C CA . GLY A 1 116 ? 27.204 -1.620 -23.359 1.00 88.19 116 GLY A CA 1
ATOM 905 C C . GLY A 1 116 ? 28.644 -1.127 -23.202 1.00 88.19 116 GLY A C 1
ATOM 906 O O . GLY A 1 116 ? 28.892 -0.241 -22.390 1.00 88.19 116 GLY A O 1
ATOM 907 N N . CYS A 1 117 ? 29.592 -1.695 -23.955 1.00 90.75 117 CYS A N 1
ATOM 908 C CA . CYS A 1 117 ? 31.024 -1.387 -23.812 1.00 90.75 117 CYS A CA 1
ATOM 909 C C . CYS A 1 117 ? 31.735 -0.990 -25.114 1.00 90.75 117 CYS A C 1
ATOM 911 O O . CYS A 1 117 ? 32.901 -0.619 -25.067 1.00 90.75 117 CYS A O 1
ATOM 913 N N . GLY A 1 118 ? 31.065 -1.061 -26.267 1.00 85.62 118 GLY A N 1
ATOM 914 C CA . GLY A 1 118 ? 31.626 -0.670 -27.563 1.00 85.62 118 GLY A CA 1
ATOM 915 C C . GLY A 1 118 ? 32.551 -1.699 -28.217 1.00 85.62 118 GLY A C 1
ATOM 916 O O . GLY A 1 118 ? 33.074 -1.427 -29.293 1.00 85.62 118 GLY A O 1
ATOM 917 N N . ARG A 1 119 ? 32.750 -2.877 -27.611 1.00 88.62 119 ARG A N 1
ATOM 918 C CA . ARG A 1 119 ? 33.578 -3.943 -28.194 1.00 88.62 119 ARG A CA 1
ATOM 919 C C . ARG A 1 119 ? 32.971 -4.462 -29.494 1.00 88.62 119 ARG A C 1
ATOM 921 O O . ARG A 1 119 ? 31.768 -4.711 -29.547 1.00 88.62 119 ARG A O 1
ATOM 928 N N . ASP A 1 120 ? 33.809 -4.623 -30.512 1.00 90.44 120 ASP A N 1
ATOM 929 C CA . ASP A 1 120 ? 33.443 -5.281 -31.763 1.00 90.44 120 ASP A CA 1
ATOM 930 C C . ASP A 1 120 ? 33.139 -6.769 -31.500 1.00 90.44 120 ASP A C 1
ATOM 932 O O . ASP A 1 120 ? 33.865 -7.441 -30.764 1.00 90.44 120 ASP A O 1
ATOM 936 N N . LEU A 1 121 ? 32.011 -7.232 -32.032 1.00 86.19 121 LEU A N 1
ATOM 937 C CA . LEU A 1 121 ? 31.466 -8.586 -31.904 1.00 86.19 121 LEU A CA 1
ATOM 938 C C . LEU A 1 121 ? 31.549 -9.356 -33.228 1.00 86.19 121 LEU A C 1
ATOM 940 O O . LEU A 1 121 ? 31.170 -10.526 -33.277 1.00 86.19 121 LEU A O 1
ATOM 944 N N . THR A 1 122 ? 32.011 -8.712 -34.304 1.00 76.12 122 THR A N 1
ATOM 945 C CA . THR A 1 122 ? 32.263 -9.394 -35.569 1.00 76.12 122 THR A CA 1
ATOM 946 C C . THR A 1 122 ? 33.537 -10.209 -35.469 1.00 76.12 122 THR A C 1
ATOM 948 O O . THR A 1 122 ? 34.612 -9.703 -35.749 1.00 76.12 122 THR A O 1
ATOM 951 N N . GLU A 1 123 ? 33.402 -11.482 -35.092 1.00 66.38 123 GLU A N 1
ATOM 952 C CA . GLU A 1 123 ? 34.264 -12.544 -35.613 1.00 66.38 123 GLU A CA 1
ATOM 953 C C . GLU A 1 123 ? 33.691 -13.949 -35.349 1.00 66.38 123 GLU A C 1
ATOM 955 O O . GLU A 1 123 ? 33.212 -14.259 -34.261 1.00 66.38 123 GLU A O 1
ATOM 960 N N . VAL A 1 124 ? 33.841 -14.792 -36.381 1.00 59.50 124 VAL A N 1
ATOM 961 C CA . VAL A 1 124 ? 33.604 -16.247 -36.483 1.00 59.50 124 VAL A CA 1
ATOM 962 C C . VAL A 1 124 ? 32.168 -16.713 -36.793 1.00 59.50 124 VAL A C 1
ATOM 964 O O . VAL A 1 124 ? 31.499 -17.352 -35.986 1.00 59.50 124 VAL A O 1
ATOM 967 N N . GLU A 1 125 ? 31.723 -16.487 -38.036 1.00 55.38 125 GLU A N 1
ATOM 968 C CA . GLU A 1 125 ? 30.815 -17.440 -38.693 1.00 55.38 125 GLU A CA 1
ATOM 969 C C . GLU A 1 125 ? 31.639 -18.671 -39.111 1.00 55.38 125 GLU A C 1
ATOM 971 O O . GLU A 1 125 ? 32.376 -18.648 -40.098 1.00 55.38 125 GLU A O 1
ATOM 976 N N . ASP A 1 126 ? 31.550 -19.739 -38.319 1.00 51.81 126 ASP A N 1
ATOM 977 C CA . ASP A 1 126 ? 31.985 -21.078 -38.713 1.00 51.81 126 ASP A CA 1
ATOM 978 C C . ASP A 1 126 ? 31.046 -21.628 -39.802 1.00 51.81 126 ASP A C 1
ATOM 980 O O . ASP A 1 126 ? 29.879 -21.899 -39.525 1.00 51.81 126 ASP A O 1
ATOM 984 N N . GLU A 1 127 ? 31.558 -21.793 -41.028 1.00 49.91 127 GLU A N 1
ATOM 985 C CA . GLU A 1 127 ? 31.521 -23.028 -41.847 1.00 49.91 127 GLU A CA 1
ATOM 986 C C . GLU A 1 127 ? 31.976 -22.751 -43.303 1.00 49.91 127 GLU A C 1
ATOM 988 O O . GLU A 1 127 ? 31.681 -21.691 -43.852 1.00 49.91 127 GLU A O 1
ATOM 993 N N . PRO A 1 128 ? 32.526 -23.735 -44.043 1.00 46.69 128 PRO A N 1
ATOM 994 C CA . PRO A 1 128 ? 33.596 -24.678 -43.741 1.00 46.69 128 PRO A CA 1
ATOM 995 C C . PRO A 1 128 ? 34.833 -24.444 -44.649 1.00 46.69 128 PRO A C 1
ATOM 997 O O . PRO A 1 128 ? 34.802 -23.731 -45.648 1.00 46.69 128 PRO A O 1
ATOM 1000 N N . ILE A 1 129 ? 35.940 -25.093 -44.289 1.00 56.25 129 ILE A N 1
ATOM 1001 C CA . ILE A 1 129 ? 37.232 -25.109 -44.990 1.00 56.25 129 ILE A CA 1
ATOM 1002 C C . ILE A 1 129 ? 37.077 -25.505 -46.467 1.00 56.25 129 ILE A C 1
ATOM 1004 O O . ILE A 1 129 ? 36.772 -26.663 -46.734 1.00 56.25 129 ILE A O 1
ATOM 1008 N N . GLU A 1 130 ? 37.465 -24.625 -47.396 1.00 48.66 130 GLU A N 1
ATOM 1009 C CA . GLU A 1 130 ? 38.188 -25.023 -48.612 1.00 48.66 130 GLU A CA 1
ATOM 1010 C C . GLU A 1 130 ? 39.348 -24.054 -48.903 1.00 48.66 130 GLU A C 1
ATOM 1012 O O . GLU A 1 130 ? 39.249 -22.835 -48.779 1.00 48.66 130 GLU A O 1
ATOM 1017 N N . MET A 1 131 ? 40.488 -24.670 -49.206 1.00 44.88 131 MET A N 1
ATOM 1018 C CA . MET A 1 131 ? 41.826 -24.110 -49.383 1.00 44.88 131 MET A CA 1
ATOM 1019 C C . MET A 1 131 ? 41.933 -23.220 -50.630 1.00 44.88 131 MET A C 1
ATOM 1021 O O . MET A 1 131 ? 41.489 -23.642 -51.687 1.00 44.88 131 MET A O 1
ATOM 1025 N N . GLU A 1 132 ? 42.628 -22.077 -50.550 1.00 53.47 132 GLU A N 1
ATOM 1026 C CA . GLU A 1 132 ? 43.913 -21.846 -51.246 1.00 53.47 132 GLU A CA 1
ATOM 1027 C C . GLU A 1 132 ? 44.421 -20.394 -51.166 1.00 53.47 132 GLU A C 1
ATOM 1029 O O . GLU A 1 132 ? 43.670 -19.425 -51.181 1.00 53.47 132 GLU A O 1
ATOM 1034 N N . SER A 1 133 ? 45.754 -20.305 -51.230 1.00 41.34 133 SER A N 1
ATOM 1035 C CA . SER A 1 133 ? 46.563 -19.181 -51.716 1.00 41.34 133 SER A CA 1
ATOM 1036 C C . SER A 1 133 ? 46.960 -18.076 -50.730 1.00 41.34 133 SER A C 1
ATOM 1038 O O . SER A 1 133 ? 46.501 -16.940 -50.774 1.00 41.34 133 SER A O 1
ATOM 1040 N N . GLU A 1 134 ? 47.984 -18.407 -49.943 1.00 54.47 134 GLU A N 1
ATOM 1041 C CA . GLU A 1 134 ? 49.240 -17.649 -49.826 1.00 54.47 134 GLU A CA 1
ATOM 1042 C C . GLU A 1 134 ? 49.373 -16.435 -50.773 1.00 54.47 134 GLU A C 1
ATOM 1044 O O . GLU A 1 134 ? 49.492 -16.631 -51.984 1.00 54.47 134 GLU A O 1
ATOM 1049 N N . LYS A 1 135 ? 49.452 -15.202 -50.234 1.00 40.97 135 LYS A N 1
ATOM 1050 C CA . LYS A 1 135 ? 50.332 -14.146 -50.779 1.00 40.97 135 LYS A CA 1
ATOM 1051 C C . LYS A 1 135 ? 50.496 -12.913 -49.864 1.00 40.97 135 LYS A C 1
ATOM 1053 O O . LYS A 1 135 ? 49.630 -12.054 -49.795 1.00 40.97 135 LYS A O 1
ATOM 1058 N N . THR A 1 136 ? 51.686 -12.826 -49.263 1.00 39.31 136 THR A N 1
ATOM 1059 C CA . THR A 1 136 ? 52.514 -11.627 -48.972 1.00 39.31 136 THR A CA 1
ATOM 1060 C C . THR A 1 136 ? 51.937 -10.387 -48.272 1.00 39.31 136 THR A C 1
ATOM 1062 O O . THR A 1 136 ? 51.148 -9.636 -48.836 1.00 39.31 136 THR A O 1
ATOM 1065 N N . LEU A 1 137 ? 52.566 -10.082 -47.127 1.00 57.06 137 LEU A N 1
ATOM 1066 C CA . LEU A 1 137 ? 52.801 -8.739 -46.573 1.00 57.06 137 LEU A CA 1
ATOM 1067 C C . LEU A 1 137 ? 53.106 -7.685 -47.655 1.00 57.06 137 LEU A C 1
ATOM 1069 O O . LEU A 1 137 ? 53.906 -7.950 -48.559 1.00 57.06 137 LEU A O 1
ATOM 1073 N N . PRO A 1 138 ? 52.689 -6.435 -47.408 1.00 47.00 138 PRO A N 1
ATOM 1074 C CA . PRO A 1 138 ? 53.587 -5.315 -47.634 1.00 47.00 138 PRO A CA 1
ATOM 1075 C C . PRO A 1 138 ? 53.737 -4.453 -46.376 1.00 47.00 138 PRO A C 1
ATOM 1077 O O . PRO A 1 138 ? 52.775 -4.108 -45.697 1.00 47.00 138 PRO A O 1
ATOM 1080 N N . ALA A 1 139 ? 54.986 -4.098 -46.090 1.00 51.66 139 ALA A N 1
ATOM 1081 C CA . ALA A 1 139 ? 55.334 -3.025 -45.178 1.00 51.66 139 ALA A CA 1
ATOM 1082 C C . ALA A 1 139 ? 54.824 -1.694 -45.754 1.00 51.66 139 ALA A C 1
ATOM 1084 O O . ALA A 1 139 ? 55.229 -1.312 -46.854 1.00 51.66 139 ALA A O 1
ATOM 1085 N N . VAL A 1 140 ? 53.961 -0.999 -45.013 1.00 46.34 140 VAL A N 1
ATOM 1086 C CA . VAL A 1 140 ? 53.566 0.384 -45.291 1.00 46.34 140 VAL A CA 1
ATOM 1087 C C . VAL A 1 140 ? 54.155 1.241 -44.179 1.00 46.34 140 VAL A C 1
ATOM 1089 O O . VAL A 1 140 ? 53.922 1.008 -42.999 1.00 46.34 140 VAL A O 1
ATOM 1092 N N . THR A 1 141 ? 55.010 2.179 -44.566 1.00 51.09 141 THR A N 1
ATOM 1093 C CA . THR A 1 141 ? 55.504 3.258 -43.714 1.00 51.09 141 THR A CA 1
ATOM 1094 C C . THR A 1 141 ? 54.321 4.126 -43.298 1.00 51.09 141 THR A C 1
ATOM 1096 O O . THR A 1 141 ? 53.829 4.908 -44.106 1.00 51.09 141 THR A O 1
ATOM 1099 N N . GLU A 1 142 ? 53.846 3.939 -42.069 1.00 57.06 142 GLU A N 1
ATOM 1100 C CA . GLU A 1 142 ? 52.772 4.726 -41.462 1.00 57.06 142 GLU A CA 1
ATOM 1101 C C . GLU A 1 142 ? 53.284 6.137 -41.144 1.00 57.06 142 GLU A C 1
ATOM 1103 O O . GLU A 1 142 ? 54.165 6.317 -40.299 1.00 57.06 142 GLU A O 1
ATOM 1108 N N . GLU A 1 143 ? 52.743 7.149 -41.821 1.00 62.28 143 GLU A N 1
ATOM 1109 C CA . GLU A 1 143 ? 52.830 8.521 -41.328 1.00 62.28 143 GLU A CA 1
ATOM 1110 C C . GLU A 1 143 ? 51.842 8.669 -40.160 1.00 62.28 143 GLU A C 1
ATOM 1112 O O . GLU A 1 143 ? 50.641 8.418 -40.284 1.00 62.28 143 GLU A O 1
ATOM 1117 N N . ILE A 1 144 ? 52.384 8.981 -38.980 1.00 74.81 144 ILE A N 1
ATOM 1118 C CA . ILE A 1 144 ? 51.656 9.007 -37.709 1.00 74.81 144 ILE A CA 1
ATOM 1119 C C . ILE A 1 144 ? 51.234 10.450 -37.407 1.00 74.81 144 ILE A C 1
ATOM 1121 O O . ILE A 1 144 ? 52.074 11.332 -37.209 1.00 74.81 144 ILE A O 1
ATOM 1125 N N . ILE A 1 145 ? 49.928 10.686 -37.305 1.00 82.62 145 ILE A N 1
ATOM 1126 C CA . ILE A 1 145 ? 49.315 11.941 -36.868 1.00 82.62 145 ILE A CA 1
ATOM 1127 C C . ILE A 1 145 ? 49.069 11.901 -35.361 1.00 82.62 145 ILE A C 1
ATOM 1129 O O . ILE A 1 145 ? 48.552 10.935 -34.806 1.00 82.62 145 ILE A O 1
ATOM 1133 N N . LYS A 1 146 ? 49.375 13.004 -34.677 1.00 85.88 146 LYS A N 1
ATOM 1134 C CA . LYS A 1 146 ? 49.091 13.162 -33.249 1.00 85.88 146 LYS A CA 1
ATOM 1135 C C . LYS A 1 146 ? 47.801 13.945 -33.021 1.00 85.88 146 LYS A C 1
ATOM 1137 O O . LYS A 1 146 ? 47.665 15.085 -33.472 1.00 85.88 146 LYS A O 1
ATOM 1142 N N . CYS A 1 147 ? 46.873 13.370 -32.261 1.00 87.38 147 CYS A N 1
ATOM 1143 C CA . CYS A 1 147 ? 45.655 14.052 -31.847 1.00 87.38 147 CYS A CA 1
ATOM 1144 C C . CYS A 1 147 ? 45.994 15.264 -30.967 1.00 87.38 147 CYS A C 1
ATOM 1146 O O . CYS A 1 147 ? 46.669 15.142 -29.945 1.00 87.38 147 CYS A O 1
ATOM 1148 N N . LYS A 1 148 ? 45.487 16.445 -31.331 1.00 84.75 148 LYS A N 1
ATOM 1149 C CA . LYS A 1 148 ? 45.752 17.696 -30.601 1.00 84.75 148 LYS A CA 1
ATOM 1150 C C . LYS A 1 148 ? 45.025 17.795 -29.258 1.00 84.75 148 LYS A C 1
ATOM 1152 O O . LYS A 1 148 ? 45.445 18.582 -28.417 1.00 84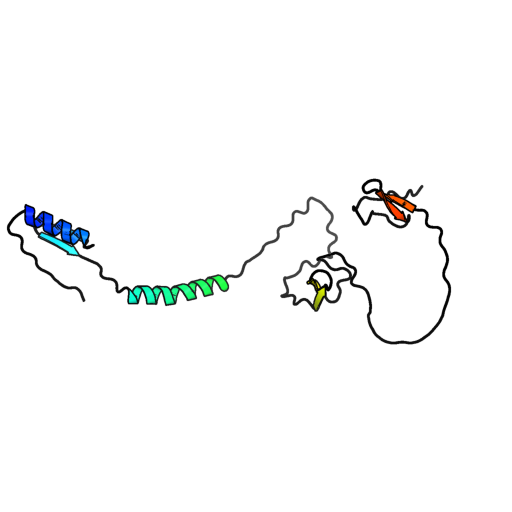.75 148 LYS A O 1
ATOM 1157 N N . ASN A 1 149 ? 43.948 17.031 -29.075 1.00 85.31 149 ASN A N 1
ATOM 1158 C CA . ASN A 1 149 ? 43.123 17.083 -27.870 1.00 85.31 149 ASN A CA 1
ATOM 1159 C C . ASN A 1 149 ? 43.651 16.129 -26.782 1.00 85.31 149 ASN A C 1
ATOM 1161 O O . ASN A 1 149 ? 43.938 16.560 -25.670 1.00 85.31 149 ASN A O 1
ATOM 1165 N N . CYS A 1 150 ? 43.875 14.851 -27.113 1.00 87.94 150 CYS A N 1
ATOM 1166 C CA . CYS A 1 150 ? 44.327 13.843 -26.142 1.00 87.94 150 CYS A CA 1
ATOM 1167 C C . CYS A 1 150 ? 45.801 13.425 -26.278 1.00 87.94 150 CYS A C 1
ATOM 1169 O O . CYS A 1 150 ? 46.331 12.770 -25.386 1.00 87.94 150 CYS A O 1
ATOM 1171 N N . GLY A 1 151 ? 46.481 13.793 -27.369 1.00 84.69 151 GLY A N 1
ATOM 1172 C CA . GLY A 1 151 ? 47.886 13.448 -27.600 1.00 84.69 151 GLY A CA 1
ATOM 1173 C C . GLY A 1 151 ? 48.135 12.045 -28.161 1.00 84.69 151 GLY A C 1
ATOM 1174 O O . GLY A 1 151 ? 49.299 11.679 -28.316 1.00 84.69 151 GLY A O 1
ATOM 1175 N N . THR A 1 152 ? 47.090 11.274 -28.473 1.00 86.94 152 THR A N 1
ATOM 1176 C CA . THR A 1 152 ? 47.216 9.925 -29.047 1.00 86.94 152 THR A CA 1
ATOM 1177 C C . THR A 1 152 ? 47.825 9.971 -30.446 1.00 86.94 152 THR A C 1
ATOM 1179 O O . THR A 1 152 ? 47.459 10.819 -31.260 1.00 86.94 152 THR A O 1
ATOM 1182 N N . GLU A 1 153 ? 48.753 9.060 -30.711 1.00 88.00 153 GLU A N 1
ATOM 1183 C CA . GLU A 1 153 ? 49.404 8.860 -32.006 1.00 88.00 153 GLU A CA 1
ATOM 1184 C C . GLU A 1 153 ? 48.593 7.852 -32.833 1.00 88.00 153 GLU A C 1
ATOM 1186 O O . GLU A 1 153 ? 48.277 6.767 -32.351 1.00 88.00 153 GLU A O 1
ATOM 1191 N N . LEU A 1 154 ? 48.178 8.254 -34.034 1.00 83.25 154 LEU A N 1
ATOM 1192 C CA . LEU A 1 154 ? 47.206 7.568 -34.894 1.00 83.25 154 LEU A CA 1
ATOM 1193 C C . LEU A 1 154 ? 47.690 7.615 -36.349 1.00 83.25 154 LEU A C 1
ATOM 1195 O O . LEU A 1 154 ? 48.415 8.532 -36.714 1.00 83.25 154 LEU A O 1
ATOM 1199 N N . SER A 1 155 ? 47.292 6.667 -37.196 1.00 79.94 155 SER A N 1
ATOM 1200 C CA . SER A 1 155 ? 47.607 6.733 -38.633 1.00 79.94 155 SER A CA 1
ATOM 1201 C C . SER A 1 155 ? 46.748 7.783 -39.358 1.00 79.94 155 SER A C 1
ATOM 1203 O O . SER A 1 155 ? 45.677 8.160 -38.870 1.00 79.94 155 SER A O 1
ATOM 1205 N N . GLU A 1 156 ? 47.179 8.252 -40.537 1.00 75.88 156 GLU A N 1
ATOM 1206 C CA . GLU A 1 156 ? 46.416 9.238 -41.333 1.00 75.88 156 GLU A CA 1
ATOM 1207 C C . GLU A 1 156 ? 45.033 8.751 -41.808 1.00 75.88 156 GLU A C 1
ATOM 1209 O O . GLU A 1 156 ? 44.227 9.534 -42.301 1.00 75.88 156 GLU A O 1
ATOM 1214 N N . GLU A 1 157 ? 44.713 7.468 -41.653 1.00 74.88 157 GLU A N 1
ATOM 1215 C CA . GLU A 1 157 ? 43.433 6.898 -42.092 1.00 74.88 157 GLU A CA 1
ATOM 1216 C C . GLU A 1 157 ? 42.257 7.300 -41.182 1.00 74.88 157 GLU A C 1
ATOM 1218 O O . GLU A 1 157 ? 41.084 7.214 -41.566 1.00 74.88 157 GLU A O 1
ATOM 1223 N N . TYR A 1 158 ? 42.552 7.763 -39.966 1.00 73.38 158 TYR A N 1
ATOM 1224 C CA . TYR A 1 158 ? 41.541 8.139 -38.988 1.00 73.38 158 TYR A CA 1
ATOM 1225 C C . TYR A 1 158 ? 41.040 9.568 -39.229 1.00 73.38 158 TYR A C 1
ATOM 1227 O O . TYR A 1 158 ? 41.752 10.540 -39.007 1.00 73.38 158 TYR A O 1
ATOM 1235 N N . ARG A 1 159 ? 39.757 9.713 -39.589 1.00 80.94 159 ARG A N 1
ATOM 1236 C CA . ARG A 1 159 ? 39.077 11.029 -39.646 1.00 80.94 159 ARG A CA 1
ATOM 1237 C C . ARG A 1 159 ? 38.694 11.583 -38.270 1.00 80.94 159 ARG A C 1
ATOM 1239 O O . ARG A 1 159 ? 38.461 12.779 -38.114 1.00 80.94 159 ARG A O 1
ATOM 1246 N N . PHE A 1 160 ? 38.592 10.708 -37.274 1.00 85.94 160 PHE A N 1
ATOM 1247 C CA . PHE A 1 160 ? 38.218 11.042 -35.903 1.00 85.94 160 PHE A CA 1
ATOM 1248 C C . PHE A 1 160 ? 39.102 10.259 -34.936 1.00 85.94 160 PHE A C 1
ATOM 1250 O O . PHE A 1 160 ? 39.408 9.093 -35.180 1.00 85.94 160 PHE A O 1
ATOM 1257 N N . CYS A 1 161 ? 39.489 10.889 -33.832 1.00 88.06 161 CYS A N 1
ATOM 1258 C CA . CYS A 1 161 ? 40.277 10.254 -32.789 1.00 88.06 161 CYS A CA 1
ATOM 1259 C C . CYS A 1 161 ? 39.419 9.224 -32.031 1.00 88.06 161 CYS A C 1
ATOM 1261 O O . CYS A 1 161 ? 38.424 9.626 -31.426 1.00 88.06 161 CYS A O 1
ATOM 1263 N N . PRO A 1 162 ? 39.784 7.931 -31.996 1.00 82.94 162 PRO A N 1
ATOM 1264 C CA . PRO A 1 162 ? 39.008 6.912 -31.285 1.00 82.94 162 PRO A CA 1
ATOM 1265 C C . PRO A 1 162 ? 39.037 7.097 -29.760 1.00 82.94 162 PRO A C 1
ATOM 1267 O O . PRO A 1 162 ? 38.111 6.679 -29.076 1.00 82.94 162 PRO A O 1
ATOM 1270 N N . GLU A 1 163 ? 40.062 7.770 -29.230 1.00 85.81 163 GLU A N 1
ATOM 1271 C CA . GLU A 1 163 ? 40.227 7.982 -27.786 1.00 85.81 163 GLU A CA 1
ATOM 1272 C C . GLU A 1 163 ? 39.391 9.149 -27.242 1.00 85.81 163 GLU A C 1
ATOM 1274 O O . GLU A 1 163 ? 38.958 9.121 -26.093 1.00 85.81 163 GLU A O 1
ATOM 1279 N N . CYS A 1 164 ? 39.161 10.204 -28.033 1.00 87.38 164 CYS A N 1
ATOM 1280 C CA . CYS A 1 164 ? 38.455 11.401 -27.548 1.00 87.38 164 CYS A CA 1
ATOM 1281 C C . CYS A 1 164 ? 37.369 11.952 -28.479 1.00 87.38 164 CYS A C 1
ATOM 1283 O O . CYS A 1 164 ? 36.695 12.914 -28.118 1.00 87.38 164 CYS A O 1
ATOM 1285 N N . GLY A 1 165 ? 37.184 11.370 -29.665 1.00 83.12 165 GLY A N 1
ATOM 1286 C CA . GLY A 1 165 ? 36.169 11.780 -30.640 1.00 83.12 165 GLY A CA 1
ATOM 1287 C C . GLY A 1 165 ? 36.493 13.056 -31.424 1.00 83.12 165 GLY A C 1
ATOM 1288 O O . GLY A 1 165 ? 35.684 13.471 -32.253 1.00 83.12 165 GLY A O 1
ATOM 1289 N N . GLU A 1 166 ? 37.653 13.681 -31.194 1.00 87.56 166 GLU A N 1
ATOM 1290 C CA . GLU A 1 166 ? 38.078 14.893 -31.906 1.00 87.5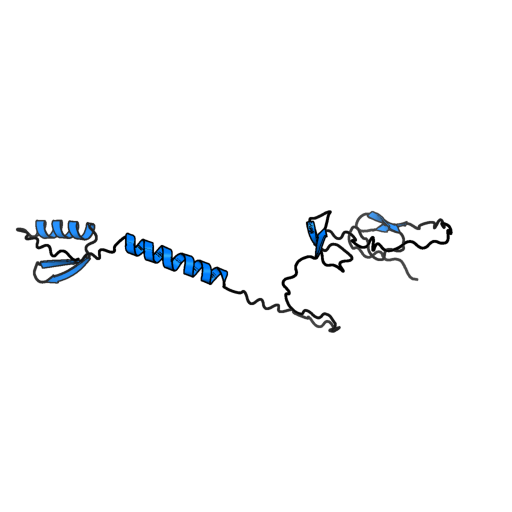6 166 GLU A CA 1
ATOM 1291 C C . GLU A 1 166 ? 38.276 14.617 -33.403 1.00 87.56 166 GLU A C 1
ATOM 1293 O O . GLU A 1 166 ? 38.895 13.616 -33.771 1.00 87.56 166 GLU A O 1
ATOM 1298 N N . GLN A 1 167 ? 37.807 15.517 -34.272 1.00 86.06 167 GLN A N 1
ATOM 1299 C CA . GLN A 1 167 ? 38.091 15.431 -35.706 1.00 86.06 167 GLN A CA 1
ATOM 1300 C C . GLN A 1 167 ? 39.584 15.630 -35.970 1.00 86.06 167 GLN A C 1
ATOM 1302 O O . GLN A 1 167 ? 40.194 16.616 -35.550 1.00 86.06 167 GLN A O 1
ATOM 1307 N N . LEU A 1 168 ? 40.174 14.683 -36.691 1.00 82.75 168 LEU A N 1
ATOM 1308 C CA . LEU A 1 168 ? 41.545 14.778 -37.163 1.00 82.75 168 LEU A CA 1
ATOM 1309 C C . LEU A 1 168 ? 41.478 15.405 -38.554 1.00 82.75 168 LEU A C 1
ATOM 1311 O O . LEU A 1 168 ? 41.009 14.785 -39.503 1.00 82.75 168 LEU A O 1
ATOM 1315 N N . ASN A 1 169 ? 41.875 16.673 -38.661 1.00 66.88 169 ASN A N 1
ATOM 1316 C CA . ASN A 1 169 ? 41.924 17.373 -39.943 1.00 66.88 169 ASN A CA 1
ATOM 1317 C C . ASN A 1 169 ? 43.080 16.803 -40.780 1.00 66.88 169 ASN A C 1
ATOM 1319 O O . ASN A 1 169 ? 44.200 17.310 -40.703 1.00 66.88 169 ASN A O 1
ATOM 1323 N N . THR A 1 170 ? 42.819 15.742 -41.539 1.00 62.44 170 THR A N 1
ATOM 1324 C CA . THR A 1 170 ? 43.699 15.254 -42.607 1.00 62.44 170 THR A CA 1
ATOM 1325 C C . THR A 1 170 ? 43.516 16.195 -43.796 1.00 62.44 170 THR A C 1
ATOM 1327 O O . THR A 1 170 ? 42.401 16.333 -44.300 1.00 62.44 170 THR A O 1
ATOM 1330 N N . GLY A 1 171 ? 44.556 16.946 -44.159 1.00 53.28 171 GLY A N 1
ATOM 1331 C CA . GLY A 1 171 ? 44.467 17.990 -45.180 1.00 53.28 171 GLY A CA 1
ATOM 1332 C C . GLY A 1 171 ? 44.316 17.410 -46.584 1.00 53.28 171 GLY A C 1
ATOM 1333 O O . GLY A 1 171 ? 45.290 16.915 -47.133 1.00 53.28 171 GLY A O 1
ATOM 1334 N N . ASP A 1 172 ? 43.124 17.524 -47.168 1.00 50.16 172 ASP A N 1
ATOM 1335 C CA . ASP A 1 172 ? 42.951 17.494 -48.621 1.00 50.16 172 ASP A CA 1
ATOM 1336 C C . ASP A 1 172 ? 43.186 18.924 -49.158 1.00 50.16 172 ASP A C 1
ATOM 1338 O O . ASP A 1 172 ? 42.277 19.760 -49.124 1.00 50.16 172 ASP A O 1
ATOM 1342 N N . GLU A 1 173 ? 44.405 19.216 -49.628 1.00 40.91 173 GLU A N 1
ATOM 1343 C CA . GLU A 1 173 ? 44.685 20.278 -50.617 1.00 40.91 173 GLU A CA 1
ATOM 1344 C C . GLU A 1 173 ? 45.320 19.677 -51.876 1.00 40.91 173 GLU A C 1
ATOM 1346 O O . GLU A 1 173 ? 46.308 18.919 -51.745 1.00 40.91 173 GLU A O 1
#

Organism: NCBI:txid230361